Protein AF-A0A7K3VUA9-F1 (afdb_monomer)

Structure (mmCIF, N/CA/C/O backbone):
data_AF-A0A7K3VUA9-F1
#
_entry.id   AF-A0A7K3VUA9-F1
#
loop_
_atom_site.group_P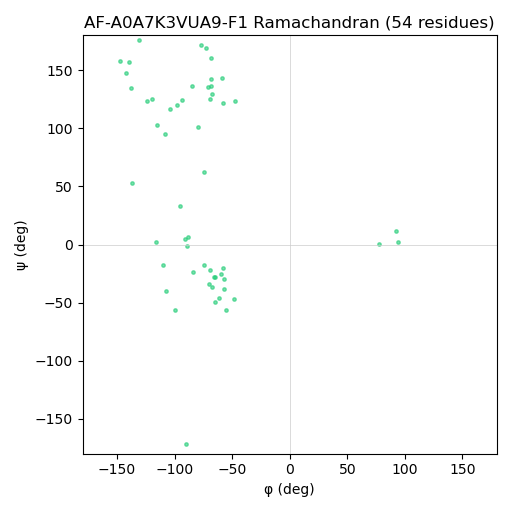DB
_atom_site.id
_atom_site.type_symbol
_atom_site.label_atom_id
_atom_site.label_alt_id
_atom_site.label_comp_id
_atom_site.label_asym_id
_atom_site.label_entity_id
_atom_site.label_seq_id
_atom_site.pdbx_PDB_ins_code
_atom_site.Cartn_x
_atom_site.Cartn_y
_atom_site.Cartn_z
_atom_site.occupancy
_atom_site.B_iso_or_equiv
_atom_site.auth_seq_id
_atom_site.auth_comp_id
_atom_site.auth_asym_id
_atom_site.auth_atom_id
_atom_site.pdbx_PDB_model_num
ATOM 1 N N . MET A 1 1 ? -25.617 0.816 12.169 1.00 53.66 1 MET A N 1
ATOM 2 C CA . MET A 1 1 ? -24.898 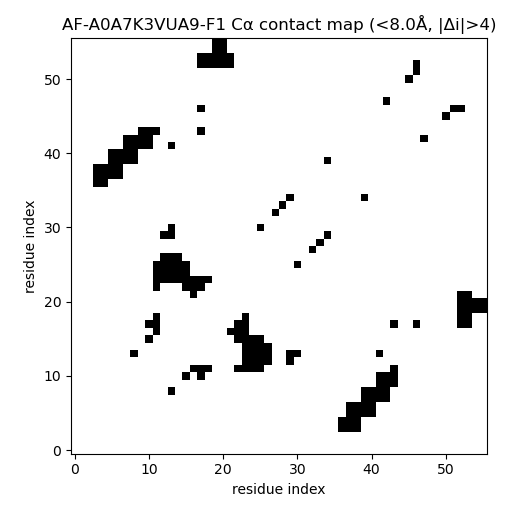1.487 11.065 1.00 53.66 1 MET A CA 1
ATOM 3 C C . MET A 1 1 ? -23.423 1.439 11.418 1.00 53.66 1 MET A C 1
ATOM 5 O O . MET A 1 1 ? -23.085 1.909 12.494 1.00 53.66 1 MET A O 1
ATOM 9 N N . ASN A 1 2 ? -22.581 0.789 10.612 1.00 68.06 2 ASN A N 1
ATOM 10 C CA . ASN A 1 2 ? -21.147 0.713 10.896 1.00 68.06 2 ASN A CA 1
ATOM 11 C C . 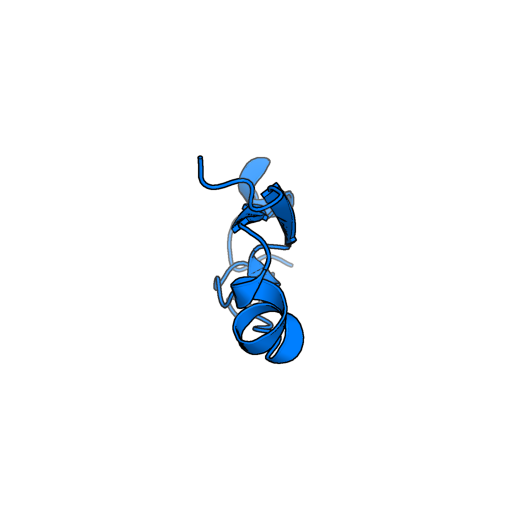ASN A 1 2 ? -20.502 2.035 10.450 1.00 68.06 2 ASN A C 1
ATOM 13 O O . ASN A 1 2 ? -20.345 2.266 9.255 1.00 68.06 2 ASN A O 1
ATOM 17 N N . THR A 1 3 ? -20.222 2.937 11.391 1.00 84.56 3 THR A N 1
ATOM 18 C CA . THR A 1 3 ? -19.726 4.303 11.133 1.00 84.56 3 THR A CA 1
ATOM 19 C C . THR A 1 3 ? -18.202 4.391 11.217 1.00 84.56 3 THR A C 1
ATOM 21 O O . THR A 1 3 ? -17.669 5.400 11.674 1.00 84.56 3 THR A O 1
ATOM 24 N N . GLN A 1 4 ? -17.481 3.334 10.837 1.00 92.38 4 GLN A N 1
ATOM 25 C CA . GLN A 1 4 ? -16.021 3.396 10.817 1.00 92.38 4 GLN A CA 1
ATOM 26 C C . GLN A 1 4 ? -15.562 4.340 9.691 1.00 92.38 4 GLN A C 1
ATOM 28 O O . GLN A 1 4 ? -15.964 4.145 8.540 1.00 92.38 4 GLN A O 1
ATOM 33 N N . PRO A 1 5 ? -14.739 5.364 9.991 1.00 95.81 5 PRO A N 1
ATOM 34 C CA . PRO A 1 5 ? -14.200 6.261 8.977 1.00 95.81 5 PRO A CA 1
ATOM 35 C C . PRO A 1 5 ? -13.391 5.496 7.931 1.00 95.81 5 PRO A C 1
ATOM 37 O O . PRO A 1 5 ? -12.663 4.560 8.265 1.00 95.81 5 PRO A O 1
ATOM 40 N N . VAL A 1 6 ? -13.479 5.922 6.671 1.00 97.00 6 VAL A N 1
ATOM 41 C CA . VAL A 1 6 ? -12.650 5.374 5.592 1.00 97.00 6 VAL A CA 1
ATOM 42 C C . VAL A 1 6 ? -11.403 6.236 5.435 1.00 97.00 6 VAL A C 1
ATOM 44 O O . VAL A 1 6 ? -11.510 7.439 5.205 1.00 97.00 6 VAL A O 1
ATOM 47 N N . ILE A 1 7 ? -10.225 5.622 5.524 1.00 96.94 7 ILE A N 1
ATOM 48 C CA . ILE A 1 7 ? -8.934 6.311 5.423 1.00 96.94 7 ILE A CA 1
ATOM 49 C C . ILE A 1 7 ? -8.142 5.760 4.239 1.00 96.94 7 ILE A C 1
ATOM 51 O O . ILE A 1 7 ? -7.899 4.557 4.133 1.00 96.94 7 ILE A O 1
ATOM 55 N N . GLY A 1 8 ? -7.717 6.652 3.343 1.00 97.44 8 GLY A N 1
ATOM 56 C CA . GLY A 1 8 ? -6.765 6.320 2.286 1.00 97.44 8 GLY A CA 1
ATOM 57 C C . GLY A 1 8 ? -5.371 6.085 2.864 1.00 97.44 8 GLY A C 1
ATOM 58 O O . GLY A 1 8 ? -4.911 6.857 3.702 1.00 97.44 8 GLY A O 1
ATOM 59 N N . ILE A 1 9 ? -4.693 5.030 2.419 1.00 97.75 9 ILE A N 1
ATOM 60 C CA . ILE A 1 9 ? -3.358 4.679 2.912 1.00 97.75 9 ILE A CA 1
ATOM 61 C C . ILE A 1 9 ? -2.462 4.156 1.792 1.00 97.75 9 ILE A C 1
ATOM 63 O O . ILE A 1 9 ? -2.932 3.481 0.879 1.00 97.75 9 ILE A O 1
ATOM 67 N N . SER A 1 10 ? -1.157 4.419 1.868 1.00 97.75 10 SER A N 1
ATOM 68 C CA . SER A 1 10 ? -0.177 3.811 0.965 1.00 97.75 10 SER A CA 1
ATOM 69 C C . SER A 1 10 ? -0.228 2.282 1.049 1.00 97.75 10 SER A C 1
ATOM 71 O O . SER A 1 10 ? 0.013 1.706 2.109 1.00 97.75 10 SER A O 1
ATOM 73 N N . GLY A 1 11 ? -0.487 1.605 -0.073 1.00 96.94 11 GLY A N 1
ATOM 74 C CA . GLY A 1 11 ? -0.687 0.150 -0.118 1.00 96.94 11 GLY A CA 1
ATOM 75 C C . GLY A 1 11 ? 0.511 -0.668 0.379 1.00 96.94 11 GLY A C 1
ATOM 76 O O . GLY A 1 11 ? 0.341 -1.765 0.902 1.00 96.94 11 GLY A O 1
ATOM 77 N N . CYS A 1 12 ? 1.730 -0.126 0.313 1.00 97.31 12 CYS A N 1
ATOM 78 C CA . CYS A 1 12 ? 2.906 -0.794 0.872 1.00 97.31 12 CYS A CA 1
ATOM 79 C C . CYS A 1 12 ? 2.849 -0.932 2.405 1.00 97.31 12 CYS A C 1
ATOM 81 O O . CYS A 1 12 ? 3.412 -1.887 2.941 1.00 97.31 12 CYS A O 1
ATOM 83 N N . LEU A 1 13 ? 2.149 -0.030 3.108 1.00 97.69 13 LEU A N 1
ATOM 84 C CA . LEU A 1 13 ? 1.987 -0.064 4.568 1.00 97.69 13 LEU A CA 1
ATOM 85 C C . LEU A 1 13 ? 1.007 -1.142 5.032 1.00 97.69 13 LEU A C 1
ATOM 87 O O . LEU A 1 13 ? 1.047 -1.538 6.195 1.00 97.69 13 LEU A O 1
ATOM 91 N N . THR A 1 14 ? 0.173 -1.653 4.124 1.00 96.50 14 THR A N 1
ATOM 92 C CA . THR A 1 14 ? -0.774 -2.733 4.422 1.00 96.50 14 THR A CA 1
ATOM 93 C C . THR A 1 14 ? -0.188 -4.126 4.205 1.00 96.50 14 THR A C 1
ATOM 95 O O . THR A 1 14 ? -0.861 -5.119 4.457 1.00 96.50 14 THR A O 1
ATOM 98 N N . GLY A 1 15 ? 1.070 -4.215 3.758 1.00 96.12 15 GLY A N 1
ATOM 99 C CA . GLY A 1 15 ? 1.713 -5.476 3.380 1.00 96.12 15 GLY A CA 1
ATOM 100 C C . GLY A 1 15 ? 1.620 -5.800 1.889 1.00 96.12 15 GLY A C 1
ATOM 101 O O . GLY A 1 15 ? 2.138 -6.827 1.463 1.00 96.12 15 GLY A O 1
ATOM 102 N N . SER A 1 16 ? 1.027 -4.924 1.072 1.00 96.94 16 SER A N 1
ATOM 103 C CA . SER A 1 16 ? 1.012 -5.122 -0.380 1.00 96.94 16 SER A CA 1
ATOM 104 C C . SER A 1 16 ? 2.429 -4.989 -0.946 1.00 96.94 16 SER A C 1
ATOM 106 O O . SER A 1 16 ? 3.111 -3.991 -0.688 1.00 96.94 16 SER A O 1
ATOM 108 N N . ALA A 1 17 ? 2.855 -5.972 -1.740 1.00 97.56 17 ALA A N 1
ATOM 109 C CA . ALA A 1 17 ? 4.161 -6.026 -2.398 1.00 97.56 17 ALA A CA 1
ATOM 110 C C . ALA A 1 17 ? 4.236 -5.059 -3.600 1.00 97.56 17 ALA A C 1
ATOM 112 O O . ALA A 1 17 ? 4.316 -5.472 -4.750 1.00 97.56 17 ALA A O 1
ATOM 113 N N . VAL A 1 18 ? 4.104 -3.755 -3.334 1.00 97.69 18 VAL A N 1
ATOM 114 C CA . VAL A 1 18 ? 3.985 -2.691 -4.355 1.00 97.69 18 VAL A CA 1
ATOM 115 C C . VAL A 1 18 ? 5.146 -1.697 -4.338 1.00 97.69 18 VAL A C 1
ATOM 117 O O . VAL A 1 18 ? 5.141 -0.713 -5.087 1.00 97.69 18 VAL A O 1
ATOM 120 N N . ARG A 1 19 ? 6.138 -1.905 -3.462 1.00 97.94 19 ARG A N 1
ATOM 121 C CA . ARG A 1 19 ? 7.342 -1.070 -3.457 1.00 97.94 19 ARG A CA 1
ATOM 122 C C . ARG A 1 19 ? 8.170 -1.307 -4.716 1.00 97.94 19 ARG A C 1
ATOM 124 O O . ARG A 1 19 ? 8.039 -2.330 -5.380 1.00 97.94 19 ARG A O 1
ATOM 131 N N . PHE A 1 20 ? 9.039 -0.347 -5.016 1.00 97.38 20 PHE A N 1
ATOM 132 C CA . PHE A 1 20 ? 9.920 -0.393 -6.179 1.00 97.38 20 PHE A CA 1
ATOM 133 C C . PHE A 1 20 ? 10.812 -1.648 -6.203 1.00 97.38 20 PHE A C 1
ATOM 135 O O . PHE A 1 20 ? 11.111 -2.164 -7.269 1.00 97.38 20 PHE A O 1
ATOM 142 N N . ASP A 1 21 ? 11.161 -2.187 -5.033 1.00 97.69 21 ASP A N 1
ATOM 143 C CA . ASP A 1 21 ? 11.986 -3.388 -4.856 1.00 97.69 21 ASP A CA 1
ATOM 144 C C . ASP A 1 21 ? 11.183 -4.702 -4.842 1.00 97.69 21 ASP A C 1
ATOM 146 O O . ASP A 1 21 ? 11.737 -5.759 -4.555 1.00 97.69 21 ASP A O 1
ATOM 150 N N . GLY A 1 22 ? 9.874 -4.662 -5.116 1.00 96.88 22 GLY A N 1
ATOM 151 C CA . GLY A 1 22 ? 9.000 -5.836 -5.003 1.00 96.88 22 GLY A CA 1
ATOM 152 C C . GLY A 1 22 ? 8.606 -6.193 -3.570 1.00 96.88 22 GLY A C 1
ATOM 153 O O . GLY A 1 22 ? 7.866 -7.149 -3.357 1.00 96.88 22 GLY A O 1
ATOM 154 N N . GLY A 1 23 ? 9.065 -5.427 -2.580 1.00 97.31 23 GLY A N 1
ATOM 155 C CA . GLY A 1 23 ? 8.729 -5.632 -1.181 1.00 97.31 23 GLY A CA 1
ATOM 156 C C . GLY A 1 23 ? 7.481 -4.877 -0.726 1.00 97.31 23 GLY A C 1
ATOM 157 O O . GLY A 1 23 ? 6.760 -4.218 -1.482 1.00 97.31 23 GLY A O 1
ATOM 158 N N . HIS A 1 24 ? 7.266 -4.920 0.585 1.00 97.50 24 HIS A N 1
ATOM 159 C CA . HIS A 1 24 ? 6.275 -4.116 1.290 1.00 97.50 24 HIS A CA 1
ATOM 160 C C . HIS A 1 24 ? 6.906 -3.433 2.506 1.00 97.50 24 HIS A C 1
ATOM 162 O O . HIS A 1 24 ? 8.054 -3.686 2.864 1.00 97.50 24 HIS A O 1
ATOM 168 N N . LYS A 1 25 ? 6.136 -2.599 3.201 1.00 96.94 25 LYS A N 1
ATOM 169 C CA . LYS A 1 25 ? 6.534 -1.993 4.475 1.00 96.94 25 LYS A CA 1
ATOM 170 C C . LYS A 1 25 ? 5.373 -2.036 5.466 1.00 96.94 25 LYS A C 1
ATOM 172 O O . LYS A 1 25 ? 4.975 -1.000 5.988 1.00 96.94 25 LYS A O 1
ATOM 177 N N . ARG A 1 26 ? 4.808 -3.236 5.679 1.00 97.19 26 ARG A N 1
ATOM 178 C CA . ARG A 1 26 ? 3.702 -3.449 6.620 1.00 97.19 26 ARG A CA 1
ATOM 179 C C . ARG A 1 26 ? 4.013 -2.767 7.951 1.00 97.19 26 ARG A C 1
ATOM 181 O O . ARG A 1 26 ? 5.036 -3.058 8.566 1.00 97.19 26 ARG A O 1
ATOM 188 N N . MET A 1 27 ? 3.131 -1.876 8.384 1.00 97.06 27 MET A N 1
ATOM 189 C CA . MET A 1 27 ? 3.293 -1.138 9.632 1.00 97.06 27 MET A CA 1
ATOM 190 C C . MET A 1 27 ? 2.365 -1.726 10.694 1.00 97.06 27 MET A C 1
ATOM 192 O O . MET A 1 27 ? 1.149 -1.682 10.529 1.00 97.06 27 MET A O 1
ATOM 196 N N . GLY A 1 28 ? 2.947 -2.269 11.769 1.00 96.62 28 GLY A N 1
ATOM 197 C CA . GLY A 1 28 ? 2.205 -2.948 12.840 1.00 96.62 28 GLY A CA 1
ATOM 198 C C . GLY A 1 28 ? 1.119 -2.067 13.451 1.00 96.62 28 GLY A C 1
ATOM 199 O O . GLY A 1 28 ? -0.051 -2.395 13.34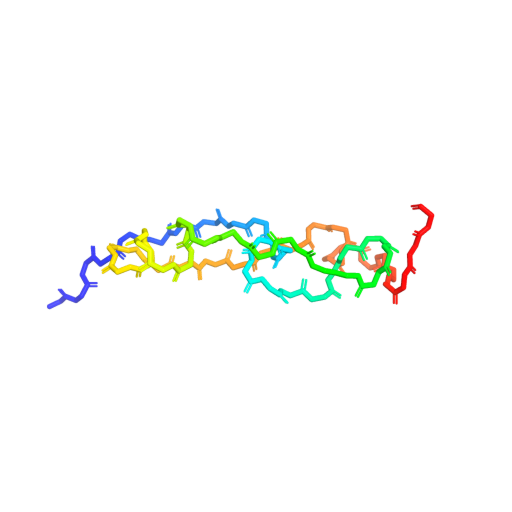4 1.00 96.62 28 GLY A O 1
ATOM 200 N N . PHE A 1 29 ? 1.481 -0.880 13.947 1.00 96.06 29 PHE A N 1
ATOM 201 C CA . PHE A 1 29 ? 0.523 0.078 14.519 1.00 96.06 29 PHE A CA 1
ATOM 202 C C . PHE A 1 29 ? -0.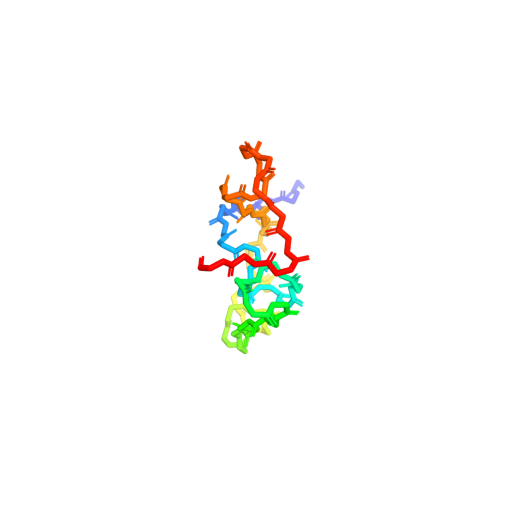705 0.325 13.623 1.00 96.06 29 PHE A C 1
ATOM 204 O O . PHE A 1 29 ? -1.846 0.280 14.074 1.00 96.06 29 PHE A O 1
ATOM 211 N N . VAL A 1 30 ? -0.483 0.547 12.326 1.00 95.31 30 VAL A N 1
ATOM 212 C CA . VAL A 1 30 ? -1.566 0.802 11.368 1.00 95.31 30 VAL A CA 1
ATOM 213 C C . VAL A 1 30 ? -2.464 -0.422 11.227 1.00 95.31 30 VAL A C 1
ATOM 215 O O . VAL A 1 30 ? -3.683 -0.294 11.287 1.00 95.31 30 VAL A O 1
ATOM 218 N N . MET A 1 31 ? -1.868 -1.592 11.006 1.00 95.94 31 MET A N 1
ATOM 219 C CA . MET A 1 31 ? -2.610 -2.794 10.627 1.00 95.94 31 MET A CA 1
ATOM 220 C C . MET A 1 31 ? -3.193 -3.560 11.812 1.00 95.94 31 MET A C 1
ATOM 222 O O . MET A 1 31 ? -4.161 -4.288 11.620 1.00 95.94 31 MET A O 1
ATOM 226 N N . ASP A 1 32 ? -2.623 -3.395 13.003 1.00 95.44 32 ASP A N 1
ATOM 227 C CA . ASP A 1 32 ? -2.964 -4.175 14.192 1.00 95.44 32 ASP A CA 1
ATOM 228 C C . ASP A 1 32 ? -3.764 -3.346 15.210 1.00 95.44 32 ASP A C 1
ATOM 230 O O . ASP A 1 32 ? -4.740 -3.840 15.775 1.00 95.44 32 ASP A O 1
ATOM 234 N N . GLU A 1 33 ? -3.405 -2.073 15.412 1.00 96.75 33 GLU A N 1
ATOM 235 C CA . GLU A 1 33 ? -4.039 -1.204 16.414 1.00 96.75 33 GLU A CA 1
ATOM 236 C C . GLU A 1 33 ? -5.074 -0.268 15.776 1.00 96.75 33 GLU A C 1
ATOM 238 O O . GLU A 1 33 ? -6.251 -0.291 16.136 1.00 96.75 33 GLU A O 1
ATOM 243 N N . LEU A 1 34 ? -4.670 0.533 14.784 1.00 95.75 34 LEU A N 1
ATOM 244 C CA . LEU A 1 34 ? -5.546 1.536 14.169 1.00 95.75 34 LEU A CA 1
ATOM 245 C C . LEU A 1 34 ? -6.662 0.906 13.319 1.00 95.75 34 LEU A C 1
ATOM 247 O O . LEU A 1 34 ? -7.780 1.422 13.304 1.00 95.75 34 LEU A O 1
ATOM 251 N N . ALA A 1 35 ? -6.392 -0.227 12.662 1.00 95.50 35 ALA A N 1
ATOM 252 C CA . ALA A 1 35 ? -7.355 -0.956 11.827 1.00 95.50 35 ALA A CA 1
ATOM 253 C C . ALA A 1 35 ? -8.630 -1.391 12.572 1.00 95.50 35 ALA A C 1
ATOM 255 O O . ALA A 1 35 ? -9.654 -1.646 11.944 1.00 95.50 35 ALA A O 1
ATOM 256 N N . GLN A 1 36 ? -8.593 -1.455 13.905 1.00 95.81 36 GLN A N 1
ATOM 257 C CA . GLN A 1 36 ? -9.763 -1.775 14.728 1.00 95.81 36 GLN A CA 1
ATOM 258 C C . GLN A 1 36 ? -10.815 -0.652 14.703 1.00 95.81 36 GLN A C 1
ATOM 260 O O . GLN A 1 36 ? -11.995 -0.891 14.959 1.00 95.81 36 GLN A O 1
ATOM 265 N N . TRP A 1 37 ? -10.402 0.574 14.372 1.00 96.00 37 TRP A N 1
ATOM 266 C CA . TRP A 1 37 ? -11.220 1.783 14.492 1.00 96.00 37 TRP A CA 1
ATOM 267 C C . TRP A 1 37 ? -11.636 2.376 13.142 1.00 96.00 37 TRP A C 1
ATOM 269 O O . TRP A 1 37 ? -12.571 3.176 13.090 1.00 96.00 37 TRP A O 1
ATOM 279 N N . VAL A 1 38 ? -10.963 2.004 12.050 1.00 96.75 38 VAL A N 1
ATOM 280 C CA . VAL A 1 38 ? -11.140 2.606 10.718 1.00 96.75 38 VAL A CA 1
ATOM 281 C C . VAL A 1 38 ? -11.117 1.549 9.618 1.00 96.75 38 VAL A C 1
ATOM 283 O O . VAL A 1 38 ? -10.523 0.486 9.769 1.00 96.75 38 VAL A O 1
ATOM 286 N N . ALA A 1 39 ? -11.708 1.870 8.470 1.00 96.31 39 ALA A N 1
ATOM 287 C CA . ALA A 1 39 ? -11.598 1.066 7.261 1.00 96.31 39 ALA A CA 1
ATOM 288 C C . ALA A 1 39 ? -10.521 1.650 6.335 1.00 96.31 39 ALA A C 1
ATOM 290 O O . ALA A 1 39 ? -10.626 2.790 5.878 1.00 96.31 39 ALA A O 1
ATOM 291 N N . PHE A 1 40 ? -9.483 0.875 6.021 1.00 97.00 40 PHE A N 1
ATOM 292 C CA . PHE A 1 40 ? -8.429 1.331 5.116 1.00 97.00 40 PHE A CA 1
ATOM 293 C C . PHE A 1 40 ? -8.779 1.106 3.646 1.00 97.00 40 PHE A C 1
ATOM 295 O O . PHE A 1 40 ? -9.200 0.021 3.247 1.00 97.00 40 PHE A O 1
ATOM 302 N N . LYS A 1 41 ? -8.507 2.118 2.820 1.00 97.00 41 LYS A N 1
ATOM 303 C CA . LYS A 1 41 ? -8.494 2.021 1.359 1.00 97.00 41 LYS A CA 1
ATOM 304 C C . LYS A 1 41 ? -7.041 2.105 0.868 1.00 97.00 41 LYS A C 1
ATOM 306 O O . LYS A 1 41 ? -6.521 3.217 0.735 1.00 97.00 41 LYS A O 1
ATOM 311 N N . PRO A 1 42 ? -6.361 0.966 0.639 1.00 96.94 42 PRO A N 1
ATOM 312 C CA . PRO A 1 42 ? -4.978 0.965 0.181 1.00 96.94 42 PRO A CA 1
ATOM 313 C C . PRO A 1 42 ? -4.869 1.489 -1.254 1.00 96.94 42 PRO A C 1
ATOM 315 O O . PRO A 1 42 ? -5.648 1.112 -2.127 1.00 96.94 42 PRO A O 1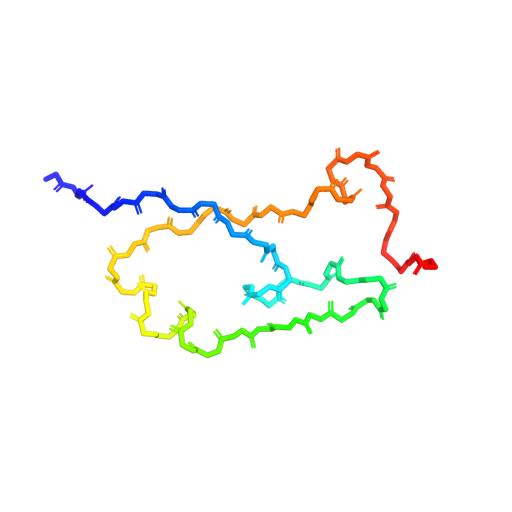
ATOM 318 N N . VAL A 1 43 ? -3.876 2.341 -1.501 1.00 97.56 43 VAL A N 1
ATOM 319 C CA . VAL A 1 43 ? -3.582 2.930 -2.812 1.00 97.56 43 VAL A CA 1
ATOM 320 C C . VAL A 1 43 ? -2.074 2.931 -3.040 1.00 97.56 43 VAL A C 1
ATOM 322 O O . VAL A 1 43 ? -1.301 3.323 -2.169 1.00 97.56 43 VAL A O 1
ATOM 325 N N . CYS A 1 44 ? -1.635 2.516 -4.226 1.00 97.94 44 CYS A N 1
ATOM 326 C CA . CYS A 1 44 ? -0.283 2.776 -4.709 1.00 97.94 44 CYS A CA 1
ATOM 327 C C . CYS A 1 44 ? -0.396 3.682 -5.940 1.00 97.94 44 CYS A C 1
ATOM 329 O O . CYS A 1 44 ? -0.775 3.185 -7.001 1.00 97.94 44 CYS A O 1
ATOM 331 N N . PRO A 1 45 ? -0.118 4.994 -5.815 1.00 97.81 45 PRO A N 1
ATOM 332 C CA . PRO A 1 45 ? -0.236 5.923 -6.936 1.00 97.81 45 PRO A CA 1
ATOM 333 C C . PRO A 1 45 ? 0.613 5.506 -8.140 1.00 97.81 45 PRO A C 1
ATOM 335 O O . PRO A 1 45 ? 0.143 5.583 -9.265 1.00 97.81 45 PRO A O 1
ATOM 338 N N . GLU A 1 46 ? 1.816 4.982 -7.899 1.00 98.12 46 GLU A N 1
ATOM 339 C CA . GLU A 1 46 ? 2.739 4.522 -8.945 1.00 98.12 46 GLU A CA 1
ATOM 340 C C . GLU A 1 46 ? 2.144 3.374 -9.779 1.00 98.12 46 GLU A C 1
ATOM 342 O O . GLU A 1 46 ? 2.137 3.436 -11.006 1.00 98.12 46 GLU A O 1
ATOM 347 N N . MET A 1 47 ? 1.550 2.371 -9.126 1.00 97.19 47 MET A N 1
ATOM 348 C CA . MET A 1 47 ? 0.842 1.285 -9.818 1.00 97.19 47 MET A CA 1
ATOM 349 C C . MET A 1 47 ? -0.433 1.784 -10.508 1.00 97.19 47 MET A C 1
ATOM 351 O O . MET A 1 47 ? -0.768 1.323 -11.594 1.00 97.19 47 MET A O 1
ATOM 355 N N . ALA A 1 48 ? -1.145 2.738 -9.898 1.00 97.50 48 ALA A N 1
ATOM 356 C CA . ALA A 1 48 ? -2.375 3.298 -10.458 1.00 97.50 48 ALA A CA 1
ATOM 357 C C . ALA A 1 48 ? -2.134 4.076 -11.762 1.00 97.50 48 ALA A C 1
ATOM 359 O O . ALA A 1 48 ? -3.020 4.122 -12.610 1.00 97.50 48 ALA A O 1
ATOM 360 N N . ILE A 1 49 ? -0.937 4.647 -11.938 1.00 97.81 49 ILE A N 1
ATOM 361 C CA . ILE A 1 49 ? -0.508 5.276 -13.196 1.00 97.81 49 ILE A CA 1
ATOM 362 C C . ILE A 1 49 ? 0.211 4.303 -14.149 1.00 97.81 49 ILE A C 1
ATOM 364 O O . ILE A 1 49 ? 0.679 4.727 -15.202 1.00 97.81 49 ILE A O 1
ATOM 368 N N . GLY A 1 50 ? 0.297 3.012 -13.807 1.00 97.94 50 GLY A N 1
ATOM 369 C CA . GLY A 1 50 ? 0.816 1.959 -14.685 1.00 97.94 50 GLY A CA 1
ATOM 370 C C . G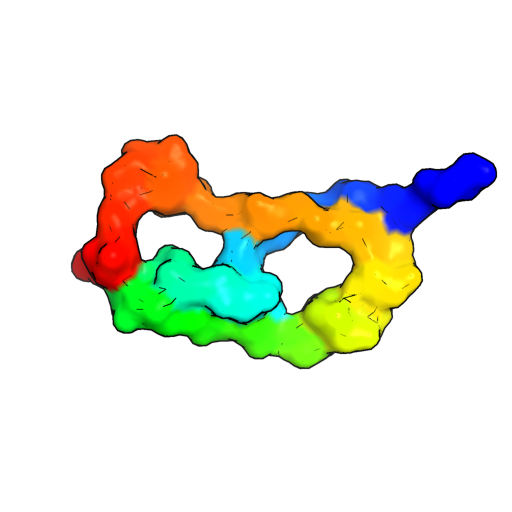LY A 1 50 ? 2.311 1.650 -14.561 1.00 97.94 50 GLY A C 1
ATOM 371 O O . GLY A 1 50 ? 2.839 0.924 -15.402 1.00 97.94 50 GLY A O 1
ATOM 372 N N . LEU A 1 51 ? 3.011 2.158 -13.540 1.00 98.25 51 LEU A N 1
ATOM 373 C CA . LEU A 1 51 ? 4.393 1.737 -13.289 1.00 98.25 51 LEU A CA 1
ATOM 374 C C . LEU A 1 51 ? 4.428 0.272 -12.812 1.00 98.25 51 LEU A C 1
ATOM 376 O O . LEU A 1 51 ? 3.560 -0.126 -12.035 1.00 98.25 51 LEU A O 1
ATOM 380 N N . PRO A 1 52 ? 5.424 -0.531 -13.227 1.00 97.12 52 PRO A N 1
ATOM 381 C CA . PRO A 1 52 ? 5.542 -1.921 -12.801 1.00 97.12 52 PRO A CA 1
ATOM 382 C C . PRO A 1 52 ? 6.092 -2.063 -11.370 1.00 97.12 52 PRO A C 1
ATOM 384 O O . PRO A 1 52 ? 6.559 -1.113 -10.732 1.00 97.12 52 PRO A O 1
ATOM 387 N N . VAL A 1 53 ? 6.060 -3.299 -10.872 1.00 97.31 53 VAL A N 1
ATOM 388 C CA . VAL A 1 53 ? 6.822 -3.755 -9.705 1.00 97.31 53 VAL A CA 1
ATOM 389 C C . VAL A 1 53 ? 7.653 -4.967 -10.147 1.00 97.31 53 VAL A C 1
ATOM 391 O O . VAL A 1 53 ? 7.055 -5.935 -10.619 1.00 97.31 53 VAL A O 1
ATOM 394 N N . PRO A 1 54 ? 8.991 -4.957 -10.000 1.00 96.75 54 PRO A N 1
ATOM 395 C CA . PRO A 1 54 ? 9.818 -3.860 -9.495 1.00 96.75 54 PRO A CA 1
ATOM 396 C C . PRO A 1 54 ? 9.953 -2.698 -10.499 1.00 96.75 54 PRO A C 1
ATOM 398 O O . PRO A 1 54 ? 9.585 -2.818 -11.667 1.00 96.75 54 PRO A O 1
ATOM 401 N N . ARG A 1 55 ? 10.491 -1.570 -10.034 1.00 97.31 55 ARG A N 1
ATOM 402 C CA . ARG A 1 55 ? 10.851 -0.389 -10.840 1.00 97.31 55 ARG A CA 1
ATOM 403 C C . ARG A 1 55 ? 12.081 0.311 -10.233 1.00 97.31 55 ARG A C 1
ATOM 405 O O . ARG A 1 55 ? 12.344 0.074 -9.053 1.00 97.31 55 ARG A O 1
ATOM 412 N N . PRO A 1 56 ? 12.841 1.102 -11.014 1.00 91.75 56 PRO A N 1
ATOM 413 C CA . PRO A 1 56 ? 13.926 1.933 -10.487 1.00 91.75 56 PRO A CA 1
ATOM 414 C C . PRO A 1 56 ? 13.461 2.933 -9.424 1.00 91.75 56 PRO A C 1
ATOM 416 O O . PRO A 1 56 ? 12.285 3.366 -9.493 1.00 91.75 56 PRO A O 1
#

Foldseek 3Di:
DPPAAEDEDAQLCCFQLPELASGGNPDCCVNPPVVVRHHYDH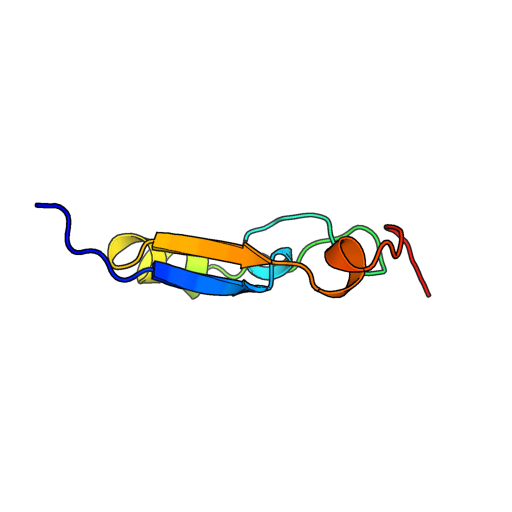DHVCVVVPHDPNHD

Nearest PDB structures (foldseek):
  6z94-assembly2_B  TM=8.476E-01  e=3.976E-04  uncultured bacterium

Solvent-accessible surface area (backbone atoms only — not comparable to full-atom values): 3331 Å² total; per-residue (Å²): 132,90,80,54,52,76,43,80,40,60,23,28,39,75,50,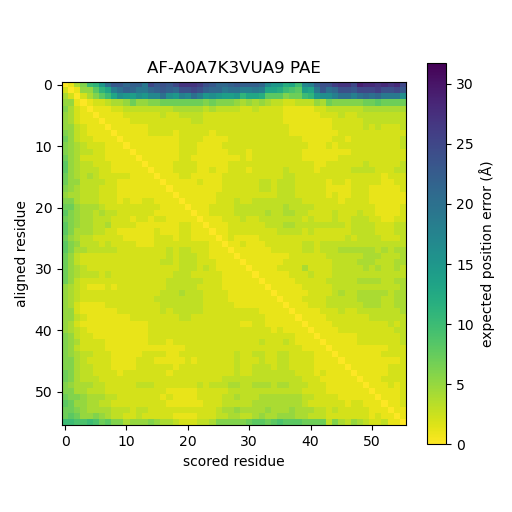39,59,66,31,47,84,46,39,54,54,58,38,62,63,56,66,69,58,49,45,77,64,35,42,78,47,67,44,50,71,59,54,75,77,67,50,67,67,56,43,134

InterPro domains:
  IPR007553 2-thiouracil desulfurase [PF04463] (7-56)

Secondary structure (DSSP, 8-state):
---PPEEEEEGGGGT-S-STTS-----HIIIIIGGGTSEEEEE-HHHHTT--SS--

Sequence (56 aa):
MNTQPVIGISGCLTGSAVRFDGGHKRMGFVMDELAQWVAFKPVCPEMAIGLPVPRP

Mean predicted aligned error: 3.08 Å

Organism: Rhizobium leguminosarum (NCBI:txid384)

pLDDT: mean 95.31, std 7.06, range [53.66, 98.25]

Radius of gyration: 12.68 Å; Cα contacts (8 Å, |Δi|>4): 90; chains: 1; bounding box: 39×12×31 Å